Protein AF-A0A963U130-F1 (afdb_monomer_lite)

Sequence (109 aa):
MKRASKQDQRKVPQILREHFCEFGFVKSPQKWNSNEDDHRVSGRVYRLQAAKGHQLRIYGIVGSRHGKKTFFVGGIDPGKKSNKADKGILKRAADRAVALIGEIEGASA

Secondary structure (DSSP, 8-state):
--BPPHHHHHHHHHHHHHHS-TTS--PPPS-EEEEEEEEEETTEEEEEEEEE-SS-EEEEEEEEETTEEEEEEEEEE-B---SS--HHHHHHHHHHHHHHHHHSTTEE-

Foldseek 3Di:
DDFADPVVVVCVVVCCVVAPNPPDAGDDDPDKPQALDWDDDPNDTFGWIWDDDQQKTWIFGWWDAQNHTHTQTQAIGSDHDDVHDDPVRNRSRYVRRVVVQVVDPRRDD

Structure (mmCIF, N/CA/C/O backbone):
data_AF-A0A963U130-F1
#
_entry.id   AF-A0A963U130-F1
#
loop_
_atom_site.group_PDB
_atom_site.id
_atom_site.type_symbol
_atom_site.label_atom_id
_atom_site.label_alt_id
_atom_site.label_comp_id
_atom_site.label_asym_id
_atom_site.label_entity_id
_atom_site.label_seq_id
_atom_site.pdbx_PDB_ins_code
_atom_site.Cartn_x
_atom_site.Cartn_y
_atom_site.Cartn_z
_atom_site.occupancy
_atom_site.B_iso_or_equiv
_atom_site.auth_seq_id
_atom_site.auth_comp_id
_atom_site.auth_asym_id
_atom_site.auth_atom_id
_atom_site.pdbx_PDB_model_num
ATOM 1 N N . MET A 1 1 ? 10.394 -2.179 -22.170 1.00 48.03 1 MET A N 1
ATOM 2 C CA . MET A 1 1 ? 10.144 -1.269 -21.022 1.00 48.03 1 MET A CA 1
ATOM 3 C C . MET A 1 1 ? 11.477 -0.856 -20.400 1.00 48.03 1 MET A C 1
ATOM 5 O O . MET A 1 1 ? 12.277 -1.738 -20.117 1.00 48.03 1 MET A O 1
ATOM 9 N N . LYS A 1 2 ? 11.749 0.446 -20.201 1.00 47.19 2 LYS A N 1
ATOM 10 C CA . LYS A 1 2 ? 12.964 0.906 -19.493 1.00 47.19 2 LYS A CA 1
ATOM 11 C C . LYS A 1 2 ? 12.724 0.818 -17.979 1.00 47.19 2 LYS A C 1
ATOM 13 O O . LYS A 1 2 ? 11.852 1.509 -17.459 1.00 47.19 2 LYS A O 1
ATOM 18 N N . ARG A 1 3 ? 13.462 -0.060 -17.295 1.00 50.69 3 ARG A N 1
ATOM 19 C CA . ARG A 1 3 ? 13.451 -0.194 -15.827 1.00 50.69 3 ARG A CA 1
ATOM 20 C C . ARG A 1 3 ? 14.176 1.006 -15.200 1.00 50.69 3 ARG A C 1
ATOM 22 O O . ARG A 1 3 ? 15.082 1.547 -15.836 1.00 50.69 3 ARG A O 1
ATOM 29 N N . ALA A 1 4 ? 13.791 1.431 -13.994 1.00 57.81 4 ALA A N 1
ATOM 30 C CA . ALA A 1 4 ? 14.569 2.420 -13.247 1.00 57.81 4 ALA A CA 1
ATOM 31 C C . ALA A 1 4 ? 16.017 1.942 -13.063 1.00 57.81 4 ALA A C 1
ATOM 33 O O . ALA A 1 4 ? 16.273 0.733 -12.984 1.00 57.81 4 ALA A O 1
ATOM 34 N N . SER A 1 5 ? 16.957 2.889 -13.015 1.00 60.44 5 SER A N 1
ATOM 35 C CA . SER A 1 5 ? 18.374 2.568 -12.856 1.00 60.44 5 SER A CA 1
ATOM 36 C C . SER A 1 5 ? 18.624 1.876 -11.508 1.00 60.44 5 SER A C 1
ATOM 38 O O . SER A 1 5 ? 17.856 2.040 -10.557 1.00 60.44 5 SER A O 1
ATOM 40 N N . LYS A 1 6 ? 19.720 1.113 -11.388 1.00 61.97 6 LYS A N 1
ATOM 41 C CA . LYS A 1 6 ? 20.104 0.493 -10.105 1.00 61.97 6 LYS A CA 1
ATOM 42 C C . LYS A 1 6 ? 20.283 1.538 -8.991 1.00 61.97 6 LYS A C 1
ATOM 44 O O . LYS A 1 6 ? 20.013 1.233 -7.836 1.00 61.97 6 LYS A O 1
ATOM 49 N N . GLN A 1 7 ? 20.711 2.759 -9.326 1.00 60.16 7 GLN A N 1
ATOM 50 C CA . GLN A 1 7 ? 20.823 3.865 -8.368 1.00 60.16 7 GLN A CA 1
ATOM 51 C C . GLN A 1 7 ? 19.454 4.346 -7.875 1.00 60.16 7 GLN A C 1
ATOM 53 O O . GLN A 1 7 ? 19.297 4.593 -6.685 1.00 60.16 7 GLN A O 1
ATOM 58 N N . ASP A 1 8 ? 18.453 4.421 -8.750 1.00 60.88 8 ASP A N 1
ATOM 59 C CA . ASP A 1 8 ? 17.100 4.847 -8.367 1.00 60.88 8 ASP A CA 1
ATOM 60 C C . ASP A 1 8 ? 16.400 3.786 -7.508 1.00 60.88 8 ASP A C 1
ATOM 62 O O . ASP A 1 8 ? 15.728 4.111 -6.534 1.00 60.88 8 ASP A O 1
ATOM 66 N N . GLN A 1 9 ? 16.625 2.503 -7.808 1.00 61.00 9 GLN A N 1
ATOM 67 C CA . GLN A 1 9 ? 16.124 1.393 -6.988 1.00 61.00 9 GLN A CA 1
ATOM 68 C C . GLN A 1 9 ? 16.726 1.400 -5.576 1.00 61.00 9 GLN A C 1
ATOM 70 O O . GLN A 1 9 ? 16.031 1.092 -4.614 1.00 61.00 9 GLN A O 1
ATOM 75 N N . ARG A 1 10 ? 17.990 1.815 -5.421 1.00 63.94 10 ARG A N 1
ATOM 76 C CA . ARG A 1 10 ? 18.646 1.957 -4.107 1.00 63.94 10 ARG A CA 1
ATOM 77 C C . ARG A 1 10 ? 18.084 3.098 -3.258 1.00 63.94 10 ARG A C 1
ATOM 79 O O . ARG A 1 10 ? 18.246 3.066 -2.046 1.00 63.94 10 ARG A O 1
ATOM 86 N N . LYS A 1 11 ? 17.412 4.079 -3.868 1.00 60.53 11 LYS A N 1
ATOM 87 C CA . LYS A 1 11 ? 16.725 5.165 -3.147 1.00 60.53 11 LYS A CA 1
ATOM 88 C C . LYS A 1 11 ? 15.348 4.751 -2.642 1.00 60.53 11 LYS A C 1
ATOM 90 O O . LYS A 1 11 ? 14.787 5.444 -1.805 1.00 60.53 11 LYS A O 1
ATOM 95 N N . VAL A 1 12 ? 14.802 3.631 -3.123 1.00 59.94 12 VAL A N 1
ATOM 96 C CA . VAL A 1 12 ? 13.488 3.135 -2.697 1.00 59.94 12 VAL A CA 1
ATOM 97 C C . VAL A 1 12 ? 13.452 2.884 -1.187 1.00 59.94 12 VAL A C 1
ATOM 99 O O . VAL A 1 12 ? 12.589 3.477 -0.553 1.00 59.94 12 VAL A O 1
ATOM 102 N N . PRO A 1 13 ? 14.384 2.126 -0.572 1.00 57.75 13 PRO A N 1
ATOM 103 C CA . PRO A 1 13 ? 14.402 1.953 0.881 1.00 57.75 13 PRO A CA 1
ATOM 104 C C . PRO A 1 13 ? 14.510 3.270 1.651 1.00 57.75 13 PRO A C 1
ATOM 106 O O . PRO A 1 13 ? 13.879 3.410 2.687 1.00 57.75 13 PRO A O 1
ATOM 109 N N . GLN A 1 14 ? 15.262 4.249 1.140 1.00 59.50 14 GLN A N 1
ATOM 110 C CA . GLN A 1 14 ? 15.392 5.566 1.767 1.00 59.50 14 GLN A CA 1
ATOM 111 C C . GLN A 1 14 ? 14.087 6.370 1.683 1.00 59.50 14 GLN A C 1
ATOM 113 O O . GLN A 1 14 ? 13.628 6.873 2.696 1.00 59.50 14 GLN A O 1
ATOM 118 N N . ILE A 1 15 ? 13.453 6.433 0.509 1.00 57.97 15 ILE A N 1
ATOM 119 C CA . ILE A 1 15 ? 12.162 7.110 0.302 1.00 57.97 15 ILE A CA 1
ATOM 120 C C . ILE A 1 15 ? 11.058 6.429 1.111 1.00 57.97 15 ILE A C 1
ATOM 122 O O . ILE A 1 15 ? 10.189 7.108 1.653 1.00 57.97 15 ILE A O 1
ATOM 126 N N . LEU A 1 16 ? 11.086 5.096 1.207 1.00 55.97 16 LEU A N 1
ATOM 127 C CA . LEU A 1 16 ? 10.249 4.369 2.149 1.00 55.97 16 LEU A CA 1
ATOM 128 C C . LEU A 1 16 ? 10.586 4.847 3.556 1.00 55.97 16 LEU A C 1
ATOM 130 O O . LEU A 1 16 ? 9.765 5.496 4.158 1.00 55.97 16 LEU A O 1
ATOM 134 N N . ARG A 1 17 ? 11.807 4.707 4.055 1.00 53.47 17 ARG A N 1
ATOM 135 C CA . ARG A 1 17 ? 12.154 5.116 5.424 1.00 53.47 17 ARG A CA 1
ATOM 136 C C . ARG A 1 17 ? 11.794 6.569 5.784 1.00 53.47 17 ARG A C 1
ATOM 138 O O . ARG A 1 17 ? 11.345 6.812 6.897 1.00 53.47 17 ARG A O 1
ATOM 145 N N . GLU A 1 18 ? 11.989 7.511 4.864 1.00 50.28 18 GLU A N 1
ATOM 146 C CA . GLU A 1 18 ? 11.727 8.948 5.044 1.00 50.28 18 GLU A CA 1
ATOM 147 C C . GLU A 1 18 ? 10.237 9.300 5.014 1.00 50.28 18 GLU A C 1
ATOM 149 O O . GLU A 1 18 ? 9.804 10.233 5.690 1.00 50.28 18 GLU A O 1
ATOM 154 N N . HIS A 1 19 ? 9.448 8.572 4.224 1.00 50.72 19 HIS A N 1
ATOM 155 C CA . HIS A 1 19 ? 8.023 8.833 4.081 1.00 50.72 19 HIS A CA 1
ATOM 156 C C . HIS A 1 19 ? 7.205 7.729 4.745 1.00 50.72 19 HIS A C 1
ATOM 158 O O . HIS A 1 19 ? 6.450 7.999 5.662 1.00 50.72 19 HIS A O 1
ATOM 164 N N . PHE A 1 20 ? 7.389 6.495 4.308 1.00 50.94 20 PHE A N 1
ATOM 165 C CA . PHE A 1 20 ? 6.739 5.251 4.703 1.00 50.94 20 PHE A CA 1
ATOM 166 C C . PHE A 1 20 ? 7.649 4.415 5.594 1.00 50.94 20 PHE A C 1
ATOM 168 O O . PHE A 1 20 ? 8.232 3.441 5.114 1.00 50.94 20 PHE A O 1
ATOM 175 N N . CYS A 1 21 ? 7.791 4.823 6.867 1.00 44.59 21 CYS A N 1
ATOM 176 C CA . CYS A 1 21 ? 8.432 4.020 7.908 1.00 44.59 21 CYS A CA 1
ATOM 177 C C . CYS A 1 21 ? 8.220 2.533 7.610 1.00 44.59 21 CYS A C 1
ATOM 179 O O . CYS A 1 21 ? 7.074 2.108 7.428 1.00 44.59 21 CYS A O 1
ATOM 181 N N . GLU A 1 22 ? 9.302 1.751 7.577 1.00 49.78 22 GLU A N 1
ATOM 182 C CA . GLU A 1 22 ? 9.183 0.332 7.897 1.00 49.78 22 GLU A CA 1
ATOM 183 C C . GLU A 1 22 ? 8.372 0.283 9.200 1.00 49.78 22 GLU A C 1
ATOM 185 O O . GLU A 1 22 ? 8.838 0.741 10.238 1.00 49.78 22 GLU A O 1
ATOM 190 N N . PHE A 1 23 ? 7.096 -0.094 9.088 1.00 37.19 23 PHE A N 1
ATOM 191 C CA . PHE A 1 23 ? 6.065 0.067 10.117 1.00 37.19 23 PHE A CA 1
ATOM 192 C C . PHE A 1 23 ? 5.857 1.509 10.653 1.00 37.19 23 PHE A C 1
ATOM 194 O O . PHE A 1 23 ? 6.301 1.846 11.749 1.00 37.19 23 PHE A O 1
ATOM 201 N N . GLY A 1 24 ? 5.078 2.366 9.967 1.00 44.31 24 GLY A N 1
ATOM 202 C CA . GLY A 1 24 ? 4.628 3.639 10.573 1.00 44.31 24 GLY A CA 1
ATOM 203 C C . GLY A 1 24 ? 3.962 4.699 9.675 1.00 44.31 24 GLY A C 1
ATOM 204 O O . GLY A 1 24 ? 3.583 4.435 8.538 1.00 44.31 24 GLY A O 1
ATOM 205 N N . PHE A 1 25 ? 3.774 5.898 10.254 1.00 38.28 25 PHE A N 1
ATOM 206 C CA . PHE A 1 25 ? 3.002 7.042 9.730 1.00 38.28 25 PHE A CA 1
ATOM 207 C C . PHE A 1 25 ? 3.751 7.841 8.660 1.00 38.28 25 PHE A C 1
ATOM 209 O O . PHE A 1 25 ? 4.912 8.195 8.841 1.00 38.28 25 PHE A O 1
ATOM 216 N N . VAL A 1 26 ? 3.026 8.224 7.606 1.00 48.88 26 VAL A N 1
ATOM 217 C CA . VAL A 1 26 ? 3.553 9.012 6.486 1.00 48.88 26 VAL A CA 1
ATOM 218 C C . VAL A 1 26 ? 2.732 10.261 6.304 1.00 48.88 26 VAL A C 1
ATOM 220 O O . VAL A 1 26 ? 1.513 10.190 6.128 1.00 48.88 26 VAL A O 1
ATOM 223 N N . LYS A 1 27 ? 3.396 11.414 6.243 1.00 42.16 27 LYS A N 1
ATOM 224 C CA . LYS A 1 27 ? 2.742 12.632 5.772 1.00 42.16 27 LYS A CA 1
ATOM 225 C C . LYS A 1 27 ? 2.380 12.444 4.298 1.00 42.16 27 LYS A C 1
ATOM 227 O O . LYS A 1 27 ? 3.256 12.254 3.458 1.00 42.16 27 LYS A O 1
ATOM 232 N N . SER A 1 28 ? 1.081 12.483 4.008 1.00 44.78 28 SER A N 1
ATOM 233 C CA . SER A 1 28 ? 0.522 12.291 2.667 1.00 44.78 28 SER A CA 1
ATOM 234 C C . SER A 1 28 ? 1.277 13.126 1.619 1.00 44.78 28 SER A C 1
ATOM 236 O O . SER A 1 28 ? 1.289 14.354 1.741 1.00 44.78 28 SER A O 1
ATOM 238 N N . PRO A 1 29 ? 1.889 12.519 0.583 1.00 52.38 29 PRO A N 1
ATOM 239 C CA . PRO A 1 29 ? 2.519 13.279 -0.491 1.00 52.38 29 PRO A CA 1
ATOM 240 C C . PRO A 1 29 ? 1.481 14.133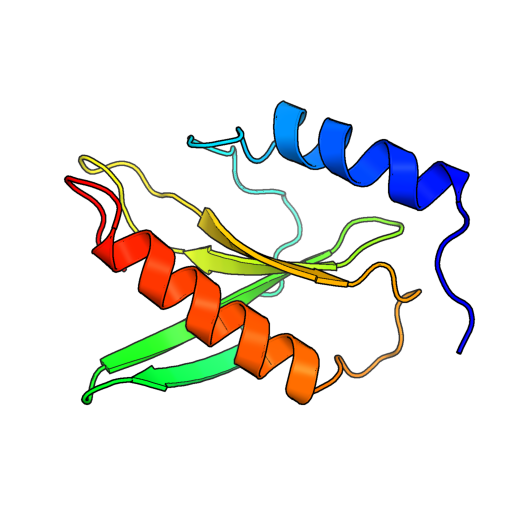 -1.238 1.00 52.38 29 PRO A C 1
ATOM 242 O O . PRO A 1 29 ? 0.343 13.711 -1.436 1.00 52.38 29 PRO A O 1
ATOM 245 N N . GLN A 1 30 ? 1.879 15.332 -1.687 1.00 47.88 30 GLN A N 1
ATOM 246 C CA . GLN A 1 30 ? 1.006 16.298 -2.387 1.00 47.88 30 GLN A CA 1
ATOM 247 C C . GLN A 1 30 ? 0.372 15.756 -3.681 1.00 47.88 30 GLN A C 1
ATOM 249 O O . GLN A 1 30 ? -0.616 16.307 -4.157 1.00 47.88 30 GLN A O 1
ATOM 254 N N . LYS A 1 31 ? 0.943 14.703 -4.280 1.00 54.94 31 LYS A N 1
ATOM 255 C CA . LYS A 1 31 ? 0.469 14.108 -5.537 1.00 54.94 31 LYS A CA 1
ATOM 256 C C . LYS A 1 31 ? 0.145 12.634 -5.335 1.00 54.94 31 LYS A C 1
ATOM 258 O O . LYS A 1 31 ? 0.990 11.763 -5.550 1.00 54.94 31 LYS A O 1
ATOM 263 N N . TRP A 1 32 ? -1.098 12.381 -4.943 1.00 63.97 32 TRP A N 1
ATOM 264 C CA . TRP A 1 32 ? -1.682 11.047 -4.904 1.00 63.97 32 TRP A CA 1
ATOM 265 C C . TRP A 1 32 ? -2.518 10.806 -6.159 1.00 63.97 32 TRP A C 1
ATOM 267 O O . TRP A 1 32 ? -3.311 11.669 -6.532 1.00 63.97 32 TRP A O 1
ATOM 277 N N . ASN A 1 33 ? -2.392 9.637 -6.792 1.00 68.25 33 ASN A N 1
ATOM 278 C CA . ASN A 1 33 ? -3.509 9.134 -7.586 1.00 68.25 33 ASN A CA 1
ATOM 279 C C . ASN A 1 33 ? -4.488 8.406 -6.661 1.00 68.25 33 ASN A C 1
ATOM 281 O O . ASN A 1 33 ? -4.193 7.299 -6.207 1.00 68.25 33 ASN A O 1
ATOM 285 N N . SER A 1 34 ? -5.615 9.049 -6.364 1.00 63.38 34 SER A N 1
ATOM 286 C CA . SER A 1 34 ? -6.601 8.580 -5.387 1.00 63.38 34 SER A CA 1
ATOM 287 C C . SER A 1 34 ? -7.271 7.262 -5.771 1.00 63.38 34 SER A C 1
ATOM 289 O O . SER A 1 34 ? -7.868 6.633 -4.899 1.00 63.38 34 SER A O 1
ATOM 291 N N . ASN A 1 35 ? -7.167 6.836 -7.036 1.00 73.94 35 ASN A N 1
ATOM 292 C CA . ASN A 1 35 ? -7.648 5.539 -7.490 1.00 73.94 35 ASN A CA 1
ATOM 293 C C . ASN A 1 35 ? -6.774 4.976 -8.627 1.00 73.94 35 ASN A C 1
ATOM 295 O O . ASN A 1 35 ? -6.737 5.528 -9.728 1.00 73.94 35 ASN A O 1
ATOM 299 N N . GLU A 1 36 ? -6.050 3.891 -8.354 1.00 74.56 36 GLU A N 1
ATOM 300 C CA . GLU A 1 36 ? -5.422 3.057 -9.390 1.00 74.56 36 GLU A CA 1
ATOM 301 C C . GLU A 1 36 ? -6.272 1.824 -9.710 1.00 74.56 36 GLU A C 1
ATOM 303 O O . GLU A 1 36 ? -6.280 1.397 -10.863 1.00 74.56 36 GLU A O 1
ATOM 308 N N . ASP A 1 37 ? -6.965 1.262 -8.713 1.00 80.69 37 ASP A N 1
ATOM 309 C CA . ASP A 1 37 ? -7.890 0.139 -8.881 1.00 80.69 37 ASP A CA 1
ATOM 310 C C . ASP A 1 37 ? -8.771 -0.058 -7.631 1.00 80.69 37 ASP A C 1
ATOM 312 O O . ASP A 1 37 ? -8.378 0.308 -6.517 1.00 80.69 37 ASP A O 1
ATOM 316 N N . ASP A 1 38 ? -9.917 -0.718 -7.802 1.00 85.38 38 ASP A N 1
ATOM 317 C CA . ASP A 1 38 ? -10.739 -1.207 -6.691 1.00 85.38 38 ASP A CA 1
ATOM 318 C C . ASP A 1 38 ? -10.469 -2.706 -6.487 1.00 85.38 38 ASP A C 1
ATOM 320 O O . ASP A 1 38 ? -10.630 -3.527 -7.390 1.00 85.38 38 ASP A O 1
ATOM 324 N N . HIS A 1 39 ? -10.084 -3.088 -5.272 1.00 84.94 39 HIS A N 1
ATOM 325 C CA . HIS A 1 39 ? -9.739 -4.459 -4.927 1.00 84.94 39 HIS A CA 1
ATOM 326 C C . HIS A 1 39 ? -10.759 -5.056 -3.958 1.00 84.94 39 HIS A C 1
ATOM 328 O O . HIS A 1 39 ? -10.968 -4.539 -2.863 1.00 84.94 39 HIS A O 1
ATOM 334 N N . ARG A 1 40 ? -11.418 -6.150 -4.352 1.00 85.62 40 ARG A N 1
ATOM 335 C CA . ARG A 1 40 ? -12.457 -6.800 -3.540 1.00 85.62 40 ARG A CA 1
ATOM 336 C C . ARG A 1 40 ? -11.909 -8.019 -2.815 1.00 85.62 40 ARG A C 1
ATOM 338 O O . ARG A 1 40 ? -11.467 -8.961 -3.465 1.00 85.62 40 ARG A O 1
ATOM 345 N N . VAL A 1 41 ? -12.020 -8.025 -1.489 1.00 81.38 41 VAL A N 1
ATOM 346 C CA . VAL A 1 41 ? -11.667 -9.170 -0.636 1.00 81.38 41 VAL A CA 1
ATOM 347 C C . VAL A 1 41 ? -12.792 -9.390 0.364 1.00 81.38 41 VAL A C 1
ATOM 349 O O . VAL A 1 41 ? -13.182 -8.462 1.070 1.00 81.38 41 VAL A O 1
ATOM 352 N N . SER A 1 42 ? -13.336 -10.608 0.406 1.00 79.31 42 SER A N 1
ATOM 353 C CA . SER A 1 42 ? -14.361 -11.021 1.381 1.00 79.31 42 SER A CA 1
ATOM 354 C C . SER A 1 42 ? -15.540 -10.038 1.511 1.00 79.31 42 SER A C 1
ATOM 356 O O . SER A 1 42 ? -15.977 -9.715 2.611 1.00 79.31 42 SER A O 1
ATOM 358 N N . GLY A 1 43 ? -16.026 -9.508 0.382 1.00 79.75 43 GLY A N 1
ATOM 359 C CA . GLY A 1 43 ? -17.150 -8.560 0.335 1.00 79.75 43 GLY A CA 1
ATOM 360 C C . GLY A 1 43 ? -16.802 -7.098 0.651 1.00 79.75 43 GLY A C 1
ATOM 361 O O . GLY A 1 43 ? -17.647 -6.227 0.460 1.00 79.75 43 GLY A O 1
ATOM 362 N N . ARG A 1 44 ? -15.567 -6.794 1.070 1.00 82.44 44 ARG A N 1
ATOM 363 C CA . ARG A 1 44 ? -15.074 -5.420 1.262 1.00 82.44 44 ARG A CA 1
ATOM 364 C C . ARG A 1 44 ? -14.363 -4.914 0.012 1.00 82.44 44 ARG A C 1
ATOM 366 O O . ARG A 1 44 ? -13.672 -5.674 -0.667 1.00 82.44 44 ARG A O 1
ATOM 373 N N . VAL A 1 45 ? -14.533 -3.626 -0.286 1.00 85.75 45 VAL A N 1
ATOM 374 C CA . VAL A 1 45 ? -13.859 -2.936 -1.395 1.00 85.75 45 VAL A CA 1
ATOM 375 C C . VAL A 1 45 ? -12.732 -2.082 -0.822 1.00 85.75 45 VAL A C 1
ATOM 377 O O . VAL A 1 45 ? -12.984 -1.141 -0.077 1.00 85.75 45 VAL A O 1
ATOM 380 N N . TYR A 1 46 ? -11.500 -2.395 -1.199 1.00 84.12 46 TYR A N 1
ATOM 381 C CA . TYR A 1 46 ? -10.302 -1.649 -0.849 1.00 84.12 46 TYR A CA 1
ATOM 382 C C . TYR A 1 46 ? -9.847 -0.825 -2.045 1.00 84.12 46 TYR A C 1
ATOM 384 O O . TYR A 1 46 ? -9.612 -1.367 -3.124 1.00 84.12 46 TYR A O 1
ATOM 392 N N . ARG A 1 47 ? -9.682 0.485 -1.861 1.00 86.62 47 ARG A N 1
ATOM 393 C CA . ARG A 1 47 ? -9.191 1.351 -2.934 1.00 86.62 47 ARG A CA 1
ATOM 394 C C . ARG A 1 47 ? -7.670 1.353 -2.953 1.00 86.62 47 ARG A C 1
ATOM 396 O O . ARG A 1 47 ? -7.037 1.874 -2.030 1.00 86.62 47 ARG A O 1
ATOM 403 N N . LEU A 1 48 ? -7.092 0.803 -4.016 1.00 84.38 48 LEU A N 1
ATOM 404 C CA . LEU A 1 48 ? -5.659 0.852 -4.248 1.00 84.38 48 LEU A CA 1
ATOM 405 C C . LEU A 1 48 ? -5.292 2.240 -4.771 1.00 84.38 48 LEU A C 1
ATOM 407 O O . LEU A 1 48 ? -5.856 2.739 -5.744 1.00 84.38 48 LEU A O 1
ATOM 411 N N . GLN A 1 49 ? -4.323 2.868 -4.124 1.00 83.62 49 GLN A N 1
ATOM 412 C CA . GLN A 1 49 ? -3.857 4.201 -4.470 1.00 83.62 49 GLN A CA 1
ATOM 413 C C . GLN A 1 49 ? -2.367 4.164 -4.799 1.00 83.62 49 GLN A C 1
ATOM 415 O O . GLN A 1 49 ? -1.638 3.308 -4.294 1.00 83.62 49 GLN A O 1
ATOM 420 N N . ALA A 1 50 ? -1.897 5.125 -5.599 1.00 79.69 50 ALA A N 1
ATOM 421 C CA . ALA A 1 50 ? -0.473 5.262 -5.896 1.00 79.69 50 ALA A CA 1
ATOM 422 C C . ALA A 1 50 ? 0.109 6.614 -5.497 1.00 79.69 50 ALA A C 1
ATOM 424 O O . ALA A 1 50 ? -0.364 7.666 -5.939 1.00 79.69 50 ALA A O 1
ATOM 425 N N . ALA A 1 51 ? 1.228 6.565 -4.776 1.00 74.56 51 ALA A N 1
ATOM 426 C CA . ALA A 1 51 ? 2.148 7.686 -4.665 1.00 74.56 51 ALA A CA 1
ATOM 427 C C . ALA A 1 51 ? 3.115 7.650 -5.860 1.00 74.56 51 ALA A C 1
ATOM 429 O O . ALA A 1 51 ? 3.886 6.702 -6.045 1.00 74.56 51 ALA A O 1
ATOM 430 N N . LYS A 1 52 ? 3.046 8.681 -6.711 1.00 69.62 52 LYS A N 1
ATOM 431 C CA . LYS A 1 52 ? 3.843 8.786 -7.943 1.00 69.62 52 LYS A CA 1
ATOM 432 C C . LYS A 1 52 ? 5.064 9.668 -7.686 1.00 69.62 52 LYS A C 1
ATOM 434 O O . LYS A 1 52 ? 5.003 10.883 -7.862 1.00 69.62 52 LYS A O 1
ATOM 439 N N . GLY A 1 53 ? 6.182 9.050 -7.312 1.00 61.31 53 GLY A N 1
ATOM 440 C CA . GLY A 1 53 ? 7.483 9.716 -7.290 1.00 61.31 53 GLY A CA 1
ATOM 441 C C . GLY A 1 53 ? 7.978 10.043 -8.704 1.00 61.31 53 GLY A C 1
ATOM 442 O O . GLY A 1 53 ? 7.404 9.618 -9.714 1.00 61.31 53 GLY A O 1
ATOM 443 N N . HIS A 1 54 ? 9.071 10.803 -8.807 1.00 55.88 54 HIS A N 1
ATOM 444 C CA . HIS A 1 54 ? 9.679 11.109 -10.108 1.00 55.88 54 HIS A CA 1
ATOM 445 C C . HIS A 1 54 ? 10.125 9.827 -10.845 1.00 55.88 54 HIS A C 1
ATOM 447 O O . HIS A 1 54 ? 10.009 9.755 -12.068 1.00 55.88 54 HIS A O 1
ATOM 453 N N . GLN A 1 55 ? 10.543 8.794 -10.102 1.00 61.81 55 GLN A N 1
ATOM 454 C CA . GLN A 1 55 ? 11.177 7.586 -10.650 1.00 61.81 55 GLN A CA 1
ATOM 455 C C . GLN A 1 55 ? 10.511 6.253 -10.265 1.00 61.81 55 GLN A C 1
ATOM 457 O O . GLN A 1 55 ? 10.896 5.223 -10.808 1.00 61.81 55 GLN A O 1
ATOM 462 N N . LEU A 1 56 ? 9.522 6.253 -9.366 1.00 70.31 56 LEU A N 1
ATOM 463 C CA . LEU A 1 56 ? 8.877 5.038 -8.854 1.00 70.31 56 LEU A CA 1
ATOM 464 C C . LEU A 1 56 ? 7.396 5.260 -8.533 1.00 70.31 56 LEU A C 1
ATOM 466 O O . LEU A 1 56 ? 6.974 6.382 -8.229 1.00 70.31 56 LEU A O 1
ATOM 470 N N . ARG A 1 57 ? 6.617 4.177 -8.609 1.00 76.69 57 ARG A N 1
ATOM 471 C CA . ARG A 1 57 ? 5.229 4.110 -8.136 1.00 76.69 57 ARG A CA 1
ATOM 472 C C . ARG A 1 57 ? 5.166 3.237 -6.895 1.00 76.69 57 ARG A C 1
ATOM 474 O O . ARG A 1 57 ? 5.647 2.109 -6.912 1.00 76.69 57 ARG A O 1
ATOM 481 N N . ILE A 1 58 ? 4.563 3.762 -5.839 1.00 79.19 58 ILE A N 1
ATOM 482 C CA . ILE A 1 58 ? 4.302 3.018 -4.607 1.00 79.19 58 ILE A CA 1
ATOM 483 C C . ILE A 1 58 ? 2.799 2.796 -4.539 1.00 79.19 58 ILE A C 1
ATOM 485 O O . ILE A 1 58 ? 2.053 3.773 -4.572 1.00 79.19 58 ILE A O 1
ATOM 489 N N . TYR A 1 59 ? 2.371 1.540 -4.460 1.00 84.06 59 TYR A N 1
ATOM 490 C CA . TYR A 1 59 ? 0.969 1.148 -4.363 1.00 84.06 59 TYR A CA 1
ATOM 491 C C . TYR A 1 59 ? 0.624 0.717 -2.941 1.00 84.06 59 TYR A C 1
ATOM 493 O O . TYR A 1 59 ? 1.420 0.070 -2.253 1.00 84.06 59 TYR A O 1
ATOM 501 N N . GLY A 1 60 ? -0.592 1.032 -2.517 1.00 83.69 60 GLY A N 1
ATOM 502 C CA . GLY A 1 60 ? -1.068 0.687 -1.187 1.00 83.69 60 GLY A CA 1
ATOM 503 C C . GLY A 1 60 ? -2.494 1.145 -0.937 1.00 83.69 60 GLY A C 1
ATOM 504 O O . GLY A 1 60 ? -3.144 1.711 -1.817 1.00 83.69 60 GLY A O 1
ATOM 505 N N . ILE A 1 61 ? -2.967 0.909 0.279 1.00 86.25 61 ILE A N 1
ATOM 506 C CA . ILE A 1 61 ? -4.317 1.255 0.722 1.00 86.25 61 ILE A CA 1
ATOM 507 C C . ILE A 1 61 ? -4.210 2.306 1.820 1.00 86.25 61 ILE A C 1
ATOM 509 O O . ILE A 1 61 ? -3.381 2.198 2.721 1.00 86.25 61 ILE A O 1
ATOM 513 N N . VAL A 1 62 ? -5.046 3.337 1.750 1.00 83.38 62 VAL A N 1
ATOM 514 C CA . VAL A 1 62 ? -5.205 4.269 2.867 1.00 83.38 62 VAL A CA 1
ATOM 515 C C . VAL A 1 62 ? -6.218 3.686 3.840 1.00 83.38 62 VAL A C 1
ATOM 517 O O . VAL A 1 62 ? -7.326 3.359 3.437 1.00 83.38 62 VAL A O 1
ATOM 520 N N . GLY A 1 63 ? -5.843 3.625 5.110 1.00 83.38 63 GLY A N 1
ATOM 521 C CA . GLY A 1 63 ? -6.706 3.239 6.214 1.00 83.38 63 GLY A CA 1
ATOM 522 C C . GLY A 1 63 ? -6.371 4.035 7.474 1.00 83.38 63 GLY A C 1
ATOM 523 O O . GLY A 1 63 ? -5.978 5.204 7.402 1.00 83.38 63 GLY A O 1
ATOM 524 N N . SER A 1 64 ? -6.492 3.404 8.634 1.00 78.25 64 SER A N 1
ATOM 525 C CA . SER A 1 64 ? -6.216 3.972 9.950 1.00 78.25 64 SER A CA 1
ATOM 526 C C . SER A 1 64 ? -5.412 2.993 10.799 1.00 78.25 64 SER A C 1
ATOM 528 O O . SER A 1 64 ? -5.635 1.791 10.725 1.00 78.25 64 SER A O 1
ATOM 530 N N . ARG A 1 65 ? -4.500 3.504 11.628 1.00 79.25 65 ARG A N 1
ATOM 531 C CA . ARG A 1 65 ? -3.849 2.760 12.713 1.00 79.25 65 ARG A CA 1
ATOM 532 C C . ARG A 1 65 ? -3.947 3.585 13.991 1.00 79.25 65 ARG A C 1
ATOM 534 O O . ARG A 1 65 ? -3.477 4.722 14.010 1.00 79.25 65 ARG A O 1
ATOM 541 N N . HIS A 1 66 ? -4.573 3.045 15.037 1.00 77.62 66 HIS A N 1
ATOM 542 C CA . HIS A 1 66 ? -4.846 3.767 16.295 1.00 77.62 66 HIS A CA 1
ATOM 543 C C . HIS A 1 66 ? -5.474 5.161 16.067 1.00 77.62 66 HIS A C 1
ATOM 545 O O . HIS A 1 66 ? -5.043 6.161 16.639 1.00 77.62 66 HIS A O 1
ATOM 551 N N . GLY A 1 67 ? -6.445 5.252 15.150 1.00 75.31 67 GLY A N 1
ATOM 552 C CA . GLY A 1 67 ? -7.133 6.507 14.816 1.00 75.31 67 GLY A CA 1
ATOM 553 C C . GLY A 1 67 ? -6.350 7.464 13.907 1.00 75.31 67 GLY A C 1
ATOM 554 O O . GLY A 1 67 ? -6.863 8.524 13.555 1.00 75.31 67 GLY A O 1
ATOM 555 N N . LYS A 1 68 ? -5.126 7.114 13.491 1.00 72.56 68 LYS A N 1
ATOM 556 C CA . LYS A 1 68 ? -4.301 7.939 12.598 1.00 72.56 68 LYS A CA 1
ATOM 557 C C . LYS A 1 68 ? -4.364 7.422 11.167 1.00 72.56 68 LYS A C 1
ATOM 559 O O . LYS A 1 68 ? -4.031 6.264 10.903 1.00 72.56 68 LYS A O 1
ATOM 564 N N . LYS A 1 69 ? -4.725 8.305 10.230 1.00 75.81 69 LYS A N 1
ATOM 565 C CA . LYS A 1 69 ? -4.729 8.012 8.789 1.00 75.81 69 LYS A CA 1
ATOM 566 C C . LYS A 1 69 ? -3.358 7.488 8.357 1.00 75.81 69 LYS A C 1
ATOM 568 O O . LYS A 1 69 ? -2.349 8.163 8.550 1.00 75.81 69 LYS A O 1
ATOM 573 N N . THR A 1 70 ? -3.339 6.290 7.787 1.00 74.38 70 THR A N 1
ATOM 574 C CA . THR A 1 70 ? -2.119 5.527 7.502 1.00 74.38 70 THR A CA 1
ATOM 575 C C . THR A 1 70 ? -2.175 4.973 6.085 1.00 74.38 70 THR A C 1
ATOM 577 O O . THR A 1 70 ? -3.248 4.618 5.604 1.00 74.38 70 THR A O 1
ATOM 580 N N . PHE A 1 71 ? -1.031 4.913 5.404 1.00 78.12 71 PHE A N 1
ATOM 581 C CA . PHE A 1 71 ? -0.920 4.284 4.092 1.00 78.12 71 PHE A CA 1
ATOM 582 C C . PHE A 1 71 ? -0.170 2.961 4.189 1.00 78.12 71 PHE A C 1
ATOM 584 O O . PHE A 1 71 ? 1.026 2.933 4.472 1.00 78.12 71 PHE A O 1
ATOM 591 N N . PHE A 1 72 ? -0.884 1.872 3.937 1.00 79.25 72 PHE A N 1
ATOM 592 C CA . PHE A 1 72 ? -0.370 0.513 3.976 1.00 79.25 72 PHE A CA 1
ATOM 593 C C . PHE A 1 72 ? 0.206 0.158 2.608 1.00 79.25 72 PHE A C 1
ATOM 595 O O . PHE A 1 72 ? -0.530 -0.123 1.660 1.00 79.25 72 PHE A O 1
ATOM 602 N N . VAL A 1 73 ? 1.534 0.222 2.496 1.00 83.19 73 VAL A N 1
ATOM 603 C CA . VAL A 1 73 ? 2.259 -0.076 1.256 1.00 83.19 73 VAL A CA 1
ATOM 604 C C . VAL A 1 73 ? 2.237 -1.576 1.001 1.00 83.19 73 VAL A C 1
ATOM 606 O O . VAL A 1 73 ? 2.753 -2.353 1.797 1.00 83.19 73 VAL A O 1
ATOM 609 N N . GLY A 1 74 ? 1.680 -1.980 -0.137 1.00 82.69 74 GLY A N 1
ATOM 610 C CA . GLY A 1 74 ? 1.628 -3.384 -0.537 1.00 82.69 74 GLY A CA 1
ATOM 6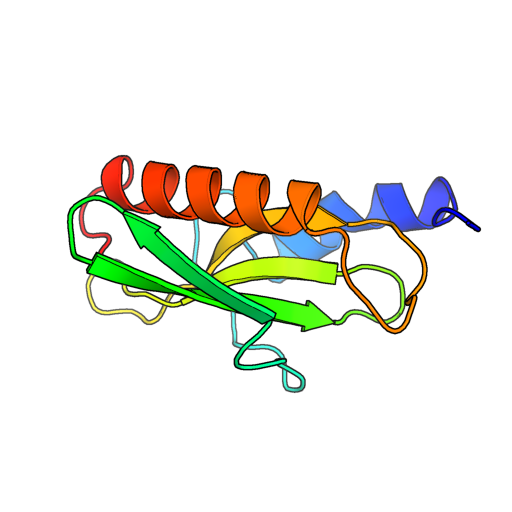11 C C . GLY A 1 74 ? 2.536 -3.734 -1.712 1.00 82.69 74 GLY A C 1
ATOM 612 O O . GLY A 1 74 ? 2.822 -4.906 -1.942 1.00 82.69 74 GLY A O 1
ATOM 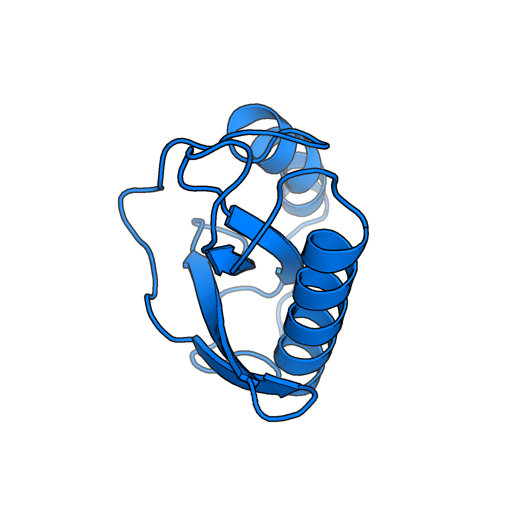613 N N . GLY A 1 75 ? 3.031 -2.742 -2.457 1.00 81.38 75 GLY A N 1
ATOM 614 C CA . GLY A 1 75 ? 3.933 -3.010 -3.570 1.00 81.38 75 GLY A CA 1
ATOM 615 C C . GLY A 1 75 ? 4.598 -1.770 -4.144 1.00 81.38 75 GLY A C 1
ATOM 616 O O . GLY A 1 75 ? 4.114 -0.648 -4.005 1.00 81.38 75 GLY A O 1
ATOM 617 N N . ILE A 1 76 ? 5.729 -1.991 -4.809 1.00 77.38 76 ILE A N 1
ATOM 618 C CA . ILE A 1 76 ? 6.537 -0.939 -5.424 1.00 77.38 76 ILE A CA 1
ATOM 619 C C . ILE A 1 76 ? 6.832 -1.343 -6.856 1.00 77.38 76 ILE A C 1
ATOM 621 O O . ILE A 1 76 ? 7.260 -2.464 -7.127 1.00 77.38 76 ILE A O 1
ATOM 625 N N . ASP A 1 77 ? 6.620 -0.406 -7.766 1.00 77.81 77 ASP A N 1
ATOM 626 C CA . ASP A 1 77 ? 6.932 -0.555 -9.173 1.00 77.81 77 ASP A CA 1
ATOM 627 C C . ASP A 1 77 ? 8.062 0.413 -9.548 1.00 77.81 77 ASP A C 1
ATOM 629 O O . ASP A 1 77 ? 7.848 1.631 -9.628 1.00 77.81 77 ASP A O 1
ATOM 633 N N . PRO A 1 78 ? 9.286 -0.116 -9.757 1.00 68.75 78 PRO A N 1
ATOM 634 C CA . PRO A 1 78 ? 10.423 0.652 -10.251 1.00 68.75 78 PRO A CA 1
ATOM 635 C C . PRO A 1 78 ? 10.336 0.885 -11.770 1.00 68.75 78 PRO A C 1
ATOM 637 O O . PRO A 1 78 ? 11.288 1.355 -12.392 1.00 68.75 78 PRO A O 1
ATOM 640 N N . GLY A 1 79 ? 9.241 0.496 -12.423 1.00 66.19 79 GLY A N 1
ATOM 641 C CA . GLY A 1 79 ? 8.977 0.791 -13.819 1.00 66.19 79 GLY A CA 1
ATOM 642 C C . GLY A 1 79 ? 8.895 2.297 -14.057 1.00 66.19 79 GLY A C 1
ATOM 643 O O . GLY A 1 79 ? 8.159 3.029 -13.393 1.00 66.19 79 GLY A O 1
ATOM 644 N N . LYS A 1 80 ? 9.646 2.780 -15.054 1.00 55.38 80 LYS A N 1
ATOM 645 C CA . LYS A 1 80 ? 9.528 4.159 -15.535 1.00 55.38 80 LYS A CA 1
ATOM 646 C C . LYS A 1 80 ? 8.090 4.387 -16.010 1.00 55.38 80 LYS A C 1
ATOM 648 O O . LYS A 1 80 ? 7.594 3.580 -16.789 1.00 55.38 80 LYS A O 1
ATOM 653 N N . LYS A 1 81 ? 7.458 5.481 -15.559 1.00 58.22 81 LYS A N 1
ATOM 654 C CA . LYS A 1 81 ? 6.056 5.878 -15.820 1.00 58.22 81 LYS A CA 1
ATOM 655 C C . LYS A 1 81 ? 5.563 5.495 -17.233 1.00 58.22 81 LYS A C 1
ATOM 657 O O . LYS A 1 81 ? 5.674 6.288 -18.160 1.00 58.22 81 LYS A O 1
ATOM 662 N N . SER A 1 82 ? 4.987 4.306 -17.397 1.00 59.88 82 SER A N 1
ATOM 663 C CA . SER A 1 82 ? 4.122 3.956 -18.530 1.00 59.88 82 SER A CA 1
ATOM 664 C C . SER A 1 82 ? 2.694 4.355 -18.183 1.00 59.88 82 SER A C 1
ATOM 666 O O . SER A 1 82 ? 2.293 4.220 -17.029 1.00 59.88 82 SER A O 1
ATOM 668 N N . ASN A 1 83 ? 1.896 4.834 -19.138 1.00 59.31 83 ASN A N 1
ATOM 669 C CA . ASN A 1 83 ? 0.548 5.350 -18.844 1.00 59.31 83 ASN A CA 1
ATOM 670 C C . ASN A 1 83 ? -0.387 4.343 -18.148 1.00 59.31 83 ASN A C 1
ATOM 672 O O . ASN A 1 83 ? -1.325 4.768 -17.484 1.00 59.31 83 ASN A O 1
ATOM 676 N N . LYS A 1 84 ? -0.112 3.036 -18.237 1.00 68.25 84 LYS A N 1
ATOM 677 C CA . LYS A 1 84 ? -0.840 1.991 -17.508 1.00 68.25 84 LYS A CA 1
ATOM 678 C C . LYS A 1 84 ? 0.094 1.242 -16.560 1.00 68.25 84 LYS A C 1
ATOM 680 O O . LYS A 1 84 ? 1.218 0.907 -16.945 1.00 68.25 84 LYS A O 1
ATOM 685 N N . ALA A 1 85 ? -0.364 1.048 -15.326 1.00 69.69 85 ALA A N 1
ATOM 686 C CA . ALA A 1 85 ? 0.256 0.155 -14.358 1.00 69.69 85 ALA A CA 1
ATOM 687 C C . ALA A 1 85 ? -0.024 -1.307 -14.741 1.00 69.69 85 ALA A C 1
ATOM 689 O O . ALA A 1 85 ? -1.038 -1.616 -15.371 1.00 69.69 85 ALA A O 1
ATOM 690 N N . ASP A 1 86 ? 0.897 -2.200 -14.395 1.00 78.38 86 ASP A N 1
ATOM 691 C CA . ASP A 1 86 ? 0.740 -3.633 -14.626 1.00 78.38 86 ASP A CA 1
ATOM 692 C C . ASP A 1 86 ? -0.326 -4.205 -13.677 1.00 78.38 86 ASP A C 1
ATOM 694 O O . ASP A 1 86 ? -0.187 -4.116 -12.456 1.00 78.38 86 ASP A O 1
ATOM 698 N N . LYS A 1 87 ? -1.388 -4.809 -14.228 1.00 81.88 87 LYS A N 1
ATOM 699 C CA . LYS A 1 87 ? -2.508 -5.353 -13.437 1.00 81.88 87 LYS A CA 1
ATOM 700 C C . LYS A 1 87 ? -2.076 -6.444 -12.453 1.00 81.88 87 LYS A C 1
ATOM 702 O O . LYS A 1 87 ? -2.654 -6.561 -11.376 1.00 81.88 87 LYS A O 1
ATOM 707 N N . GLY A 1 88 ? -1.057 -7.231 -12.796 1.00 83.06 88 GLY A N 1
ATOM 708 C CA . GLY A 1 88 ? -0.498 -8.240 -11.901 1.00 83.06 88 GLY A CA 1
ATOM 709 C C . GLY A 1 88 ? 0.226 -7.608 -10.714 1.00 83.06 88 GLY A C 1
ATOM 710 O O . GLY A 1 88 ? 0.108 -8.101 -9.593 1.00 83.06 88 GLY A O 1
ATOM 711 N N . ILE A 1 89 ? 0.938 -6.497 -10.931 1.00 83.00 89 ILE A N 1
ATOM 712 C CA . ILE A 1 89 ? 1.540 -5.714 -9.841 1.00 83.00 89 ILE A CA 1
ATOM 713 C C . ILE A 1 89 ? 0.455 -5.100 -8.954 1.00 83.00 89 ILE A C 1
ATOM 715 O O . ILE A 1 89 ? 0.562 -5.215 -7.736 1.00 83.00 89 ILE A O 1
ATOM 719 N N . LEU A 1 90 ? -0.590 -4.504 -9.541 1.00 85.19 90 LEU A N 1
ATOM 720 C CA . LEU A 1 90 ? -1.696 -3.906 -8.784 1.00 85.19 90 LEU A CA 1
ATOM 721 C C . LEU A 1 90 ? -2.386 -4.938 -7.888 1.00 85.19 90 LEU A C 1
ATOM 723 O O . LEU A 1 90 ? -2.528 -4.702 -6.691 1.00 85.19 90 LEU A O 1
ATOM 727 N N . LYS A 1 91 ? -2.734 -6.112 -8.435 1.00 87.50 91 LYS A N 1
ATOM 728 C CA . LYS A 1 91 ? -3.362 -7.183 -7.653 1.00 87.50 91 LYS A CA 1
ATOM 729 C C . LYS A 1 91 ? -2.471 -7.632 -6.492 1.00 87.50 91 LYS A C 1
ATOM 731 O O .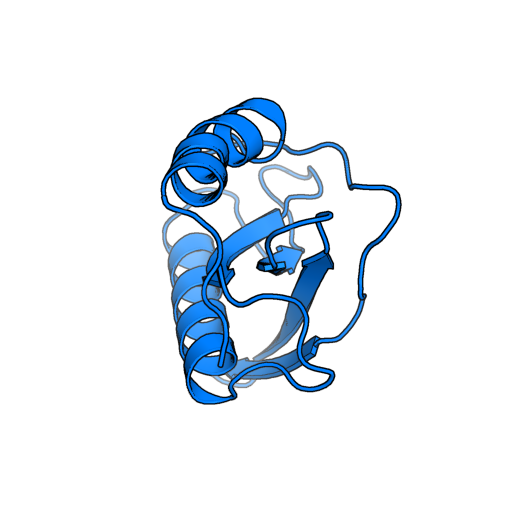 LYS A 1 91 ? -2.930 -7.645 -5.357 1.00 87.50 91 LYS A O 1
ATOM 736 N N . ARG A 1 92 ? -1.194 -7.946 -6.757 1.00 86.62 92 ARG A N 1
ATOM 737 C CA . ARG A 1 92 ? -0.248 -8.373 -5.707 1.00 86.62 92 ARG A CA 1
ATOM 738 C C . ARG A 1 92 ? -0.057 -7.304 -4.633 1.00 86.62 92 ARG A C 1
ATOM 740 O O . ARG A 1 92 ? 0.034 -7.635 -3.455 1.00 86.62 92 ARG A O 1
ATOM 747 N N . ALA A 1 93 ? -0.001 -6.035 -5.036 1.00 86.81 93 ALA A N 1
ATOM 748 C CA . ALA A 1 93 ? 0.115 -4.929 -4.101 1.00 86.81 93 ALA A CA 1
ATOM 749 C C . ALA A 1 93 ? -1.137 -4.795 -3.227 1.00 86.81 93 ALA A C 1
ATOM 751 O O . ALA A 1 93 ? -1.020 -4.599 -2.023 1.00 86.81 93 ALA A O 1
ATOM 752 N N . ALA A 1 94 ? -2.327 -4.936 -3.804 1.00 86.69 94 ALA A N 1
ATOM 753 C CA . ALA A 1 94 ? -3.566 -4.889 -3.043 1.00 86.69 94 ALA A CA 1
ATOM 754 C C . ALA A 1 94 ? -3.684 -6.070 -2.064 1.00 86.69 94 ALA A C 1
ATOM 756 O O . ALA A 1 94 ? -3.910 -5.834 -0.879 1.00 86.69 94 ALA A O 1
ATOM 757 N N . ASP A 1 95 ? -3.420 -7.303 -2.521 1.00 88.75 95 ASP A N 1
ATOM 758 C CA . ASP A 1 95 ? -3.428 -8.510 -1.6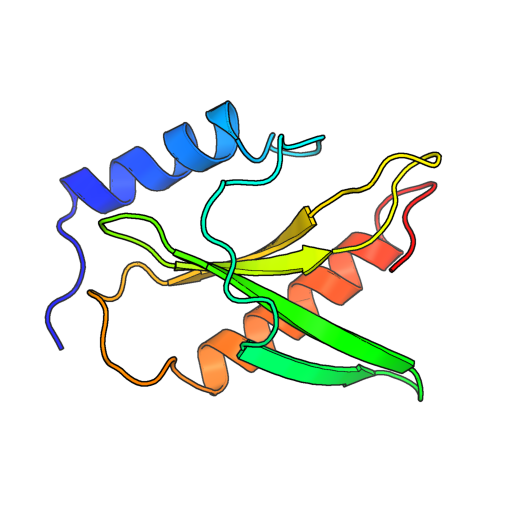79 1.00 88.75 95 ASP A CA 1
ATOM 759 C C . ASP A 1 95 ? -2.490 -8.326 -0.464 1.00 88.75 95 ASP A C 1
ATOM 761 O O . ASP A 1 95 ? -2.872 -8.573 0.683 1.00 88.75 95 ASP A O 1
ATOM 765 N N . ARG A 1 96 ? -1.264 -7.826 -0.694 1.00 88.31 96 ARG A N 1
ATOM 766 C CA . ARG A 1 96 ? -0.284 -7.604 0.380 1.00 88.31 96 ARG A CA 1
ATOM 767 C C . ARG A 1 96 ? -0.690 -6.479 1.327 1.00 88.31 96 ARG A C 1
ATOM 769 O O . ARG A 1 96 ? -0.493 -6.616 2.530 1.00 88.31 96 ARG A O 1
ATOM 776 N N . ALA A 1 97 ? -1.241 -5.382 0.810 1.00 84.69 97 ALA A N 1
ATOM 777 C CA . ALA A 1 97 ? -1.704 -4.276 1.643 1.00 84.69 97 ALA A CA 1
ATOM 778 C C . ALA A 1 97 ? -2.857 -4.713 2.563 1.00 84.69 97 ALA A C 1
ATOM 780 O O . ALA A 1 97 ? -2.839 -4.380 3.745 1.00 84.69 97 ALA A O 1
ATOM 781 N N . VAL A 1 98 ? -3.810 -5.507 2.058 1.00 87.06 98 VAL A N 1
ATOM 782 C CA . VAL A 1 98 ? -4.902 -6.076 2.868 1.00 87.06 98 VAL A CA 1
ATOM 783 C C . VAL A 1 98 ? -4.364 -7.022 3.942 1.00 87.06 98 VAL A C 1
ATOM 785 O O . VAL A 1 98 ? -4.775 -6.913 5.096 1.00 87.06 98 VAL A O 1
ATOM 788 N N . ALA A 1 99 ? -3.417 -7.901 3.596 1.00 86.81 99 ALA A N 1
ATOM 789 C CA . ALA A 1 99 ? -2.777 -8.784 4.571 1.00 86.81 99 ALA A CA 1
ATOM 790 C C . ALA A 1 99 ? -2.104 -7.988 5.704 1.00 86.81 99 ALA A C 1
ATOM 792 O O . ALA A 1 99 ? -2.358 -8.253 6.874 1.00 86.81 99 ALA A O 1
ATOM 793 N N . LEU A 1 100 ? -1.342 -6.941 5.364 1.00 82.38 100 LEU A N 1
ATOM 794 C CA . LEU A 1 100 ? -0.700 -6.063 6.350 1.00 82.38 100 LEU A CA 1
ATOM 795 C C . LEU A 1 100 ? -1.708 -5.384 7.287 1.00 82.38 100 LEU A C 1
ATOM 797 O O . LEU A 1 100 ? -1.442 -5.258 8.477 1.00 82.38 100 LEU A O 1
ATOM 801 N N . ILE A 1 101 ? -2.866 -4.958 6.775 1.00 83.19 101 ILE A N 1
ATOM 802 C CA . ILE A 1 101 ? -3.926 -4.372 7.608 1.00 83.19 101 ILE A CA 1
ATOM 803 C C . ILE A 1 101 ? -4.464 -5.401 8.615 1.00 83.19 101 ILE A C 1
ATOM 805 O O . ILE A 1 101 ? -4.748 -5.033 9.748 1.00 83.19 101 ILE A O 1
ATOM 809 N N . GLY A 1 102 ? -4.591 -6.673 8.225 1.00 83.00 102 GLY 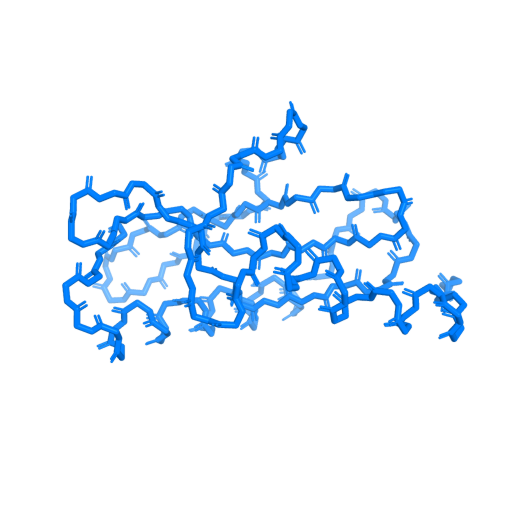A N 1
ATOM 810 C CA . GLY A 1 102 ? -5.021 -7.748 9.128 1.00 83.00 102 GLY A CA 1
ATOM 811 C C . GLY A 1 102 ? -3.955 -8.189 10.139 1.00 83.00 102 GLY A C 1
ATOM 812 O O . GLY A 1 102 ? -4.304 -8.654 11.219 1.00 83.00 102 GLY A O 1
ATOM 813 N N . GLU A 1 103 ? -2.671 -8.038 9.803 1.00 84.31 103 GLU A N 1
ATOM 814 C CA . GLU A 1 103 ? -1.527 -8.400 10.657 1.00 84.31 103 GLU A CA 1
ATOM 815 C C . GLU A 1 103 ? -1.197 -7.322 11.712 1.00 84.31 103 GLU A C 1
ATOM 817 O O . GLU A 1 103 ? -0.626 -7.633 12.757 1.00 84.31 103 GLU A O 1
ATOM 822 N N . ILE A 1 104 ? -1.521 -6.049 11.453 1.00 77.81 104 ILE A N 1
ATOM 823 C CA . ILE A 1 104 ? -1.147 -4.923 12.322 1.00 77.81 104 ILE A CA 1
ATOM 824 C C . ILE A 1 104 ? -2.248 -4.643 13.350 1.00 77.81 104 ILE A C 1
ATOM 826 O O . ILE A 1 104 ? -3.366 -4.259 13.011 1.00 77.81 104 ILE A O 1
ATOM 830 N N . GLU A 1 105 ? -1.901 -4.729 14.634 1.00 77.31 105 GLU A N 1
ATOM 831 C CA . GLU A 1 105 ? -2.813 -4.371 15.721 1.00 77.31 105 GLU A CA 1
ATOM 832 C C . GLU A 1 105 ? -3.305 -2.916 15.606 1.00 77.31 105 GLU A C 1
ATOM 834 O O . GLU A 1 105 ? -2.538 -1.975 15.364 1.00 77.31 105 GLU A O 1
ATOM 839 N N . GLY A 1 106 ? -4.617 -2.729 15.782 1.00 76.69 106 GLY A N 1
ATOM 840 C CA . GLY A 1 106 ? -5.266 -1.422 15.710 1.00 76.69 106 GLY A CA 1
ATOM 841 C C . GLY A 1 106 ? -5.333 -0.830 14.300 1.00 76.69 106 GLY A C 1
ATOM 842 O O . GLY A 1 106 ? -5.674 0.352 14.173 1.00 76.69 106 GLY A O 1
ATOM 843 N N . ALA A 1 107 ? -4.999 -1.607 13.261 1.00 80.19 107 ALA A N 1
ATOM 844 C CA . ALA A 1 107 ? -5.166 -1.214 11.871 1.00 80.19 107 ALA A CA 1
ATOM 845 C C . ALA A 1 107 ? -6.578 -1.516 11.343 1.00 80.19 107 ALA A C 1
ATOM 847 O O . ALA A 1 107 ? -7.243 -2.472 11.731 1.00 80.19 107 ALA A O 1
ATOM 848 N N . SER A 1 108 ? -7.043 -0.663 10.437 1.00 81.75 108 SER A N 1
ATOM 849 C CA . SER A 1 108 ? -8.289 -0.816 9.682 1.00 81.75 108 SER A CA 1
ATOM 850 C C . SER A 1 108 ? -8.155 -0.084 8.350 1.00 81.75 108 SER A C 1
ATOM 852 O O . SER A 1 108 ? -7.312 0.805 8.221 1.00 81.75 108 SER A O 1
ATOM 854 N N . ALA A 1 109 ? -8.957 -0.448 7.355 1.00 78.50 109 ALA A N 1
ATOM 855 C CA . ALA A 1 109 ? -9.014 0.232 6.064 1.00 78.50 109 ALA A CA 1
ATOM 856 C C . ALA A 1 109 ? -10.452 0.437 5.614 1.00 78.50 109 ALA A C 1
ATOM 858 O O . ALA A 1 109 ? -11.303 -0.392 6.013 1.00 78.50 109 ALA A O 1
#

pLDDT: mean 70.74, std 13.91, range [37.19, 88.75]

Radius of gyration: 13.47 Å; chains: 1; bounding box: 38×27×37 Å